Protein AF-A0A2E2WM73-F1 (afdb_monomer_lite)

Sequence (98 aa):
MDSNKQKALTAALSQIEKQFGKGSVMRMGDANVIKDIEAISTGSLSLDIALGIGGLPRGRIVEIYGPESSGKTTLTLQVIAECQKMGGTAAFVDAEHA

Structure (mmCIF, N/CA/C/O backbone):
data_AF-A0A2E2WM73-F1
#
_entry.id   AF-A0A2E2WM73-F1
#
loop_
_atom_site.group_PDB
_atom_site.id
_atom_site.type_symbol
_atom_site.label_atom_id
_atom_site.label_alt_id
_atom_site.label_comp_id
_atom_site.label_asym_id
_atom_site.label_entity_id
_atom_site.label_seq_id
_atom_site.pdbx_PDB_ins_code
_atom_site.Cartn_x
_atom_site.Cartn_y
_atom_site.Cartn_z
_atom_site.occupancy
_atom_site.B_iso_or_equiv
_atom_site.auth_seq_id
_atom_site.auth_comp_id
_atom_site.auth_asym_id
_atom_site.auth_atom_id
_atom_site.pdbx_PDB_model_num
ATOM 1 N N . MET A 1 1 ? -20.516 -5.622 35.032 1.00 56.50 1 MET A N 1
ATOM 2 C CA . MET A 1 1 ? -19.695 -4.421 35.313 1.00 56.50 1 MET A CA 1
ATOM 3 C C . MET A 1 1 ? -20.401 -3.609 36.385 1.00 56.50 1 MET A C 1
ATOM 5 O O . MET A 1 1 ? -21.613 -3.478 36.297 1.00 56.50 1 MET A O 1
ATOM 9 N N . ASP A 1 2 ? -19.682 -3.094 37.385 1.00 85.00 2 ASP A N 1
ATOM 10 C CA . ASP A 1 2 ? -20.265 -2.189 38.387 1.00 85.00 2 ASP A CA 1
ATOM 11 C C . ASP A 1 2 ? -20.863 -0.943 37.721 1.00 85.00 2 ASP A C 1
ATOM 13 O O . ASP A 1 2 ? -20.191 -0.286 36.924 1.00 85.00 2 ASP A O 1
ATOM 17 N N . SER A 1 3 ? -22.087 -0.565 38.097 1.00 87.88 3 SER A N 1
ATOM 18 C CA . SER A 1 3 ? -22.775 0.640 37.594 1.00 87.88 3 SER A CA 1
ATOM 19 C C . SER A 1 3 ? -21.928 1.915 37.746 1.00 87.88 3 SER A C 1
ATOM 21 O O . SER A 1 3 ? -21.865 2.751 36.842 1.00 87.88 3 SER A O 1
ATOM 23 N N . ASN A 1 4 ? -21.171 2.024 38.844 1.00 91.56 4 ASN A N 1
ATOM 24 C CA . ASN A 1 4 ? -20.255 3.145 39.074 1.00 91.56 4 ASN A CA 1
ATOM 25 C C . ASN A 1 4 ? -19.085 3.169 38.079 1.00 91.56 4 ASN A C 1
ATOM 27 O O . ASN A 1 4 ? -18.721 4.240 37.595 1.00 91.56 4 ASN A O 1
ATOM 31 N N . LYS A 1 5 ? -18.536 2.002 37.715 1.00 90.44 5 LYS A N 1
ATOM 32 C CA . LYS A 1 5 ? -17.472 1.903 36.702 1.00 90.44 5 LYS A CA 1
ATOM 33 C C . LYS A 1 5 ? -17.988 2.321 35.329 1.00 90.44 5 LYS A C 1
ATOM 35 O O . LYS A 1 5 ? -17.281 3.009 34.604 1.00 90.44 5 LYS A O 1
ATOM 40 N N . GLN A 1 6 ? -19.227 1.961 34.990 1.00 90.19 6 GLN A N 1
ATOM 41 C CA . GLN A 1 6 ? -19.829 2.338 33.712 1.00 90.19 6 GLN A CA 1
ATOM 42 C C . GLN A 1 6 ? -20.069 3.852 33.610 1.00 90.19 6 GLN A C 1
ATOM 44 O O . GLN A 1 6 ? -19.729 4.446 32.592 1.00 90.19 6 GLN A O 1
ATOM 49 N N . LYS A 1 7 ? -20.565 4.499 34.676 1.00 92.50 7 LYS A N 1
ATOM 50 C CA . LYS A 1 7 ? -20.725 5.965 34.717 1.00 92.50 7 LYS A CA 1
ATOM 51 C C . LYS A 1 7 ? -19.391 6.703 34.599 1.00 92.50 7 LYS A C 1
ATOM 53 O O . LYS A 1 7 ? -19.284 7.633 33.803 1.00 92.50 7 LYS A O 1
ATOM 58 N N . ALA A 1 8 ? -18.381 6.276 35.360 1.00 93.50 8 ALA A N 1
ATOM 59 C CA . ALA A 1 8 ? -17.046 6.868 35.303 1.00 93.50 8 ALA A CA 1
ATOM 60 C C . ALA A 1 8 ? -16.417 6.716 33.908 1.00 93.50 8 ALA A C 1
ATOM 62 O O . ALA A 1 8 ? -15.862 7.674 33.374 1.00 93.50 8 ALA A O 1
ATOM 63 N N . LEU A 1 9 ? -16.573 5.542 33.287 1.00 91.50 9 LEU A N 1
ATOM 64 C CA . LEU A 1 9 ? -16.112 5.283 31.926 1.00 91.50 9 LEU A CA 1
ATOM 65 C C . LEU A 1 9 ? -16.784 6.215 30.909 1.00 91.50 9 LEU A C 1
ATOM 67 O O . LEU A 1 9 ? -16.093 6.840 30.112 1.00 91.50 9 LEU A O 1
ATOM 71 N N . THR A 1 10 ? -18.113 6.353 30.944 1.00 90.44 10 THR A N 1
ATOM 72 C CA . THR A 1 10 ? -18.838 7.245 30.023 1.00 90.44 10 THR A CA 1
ATOM 73 C C . THR A 1 10 ? -18.425 8.709 30.193 1.00 90.44 10 THR A C 1
ATOM 75 O O . THR A 1 10 ? -18.246 9.408 29.196 1.00 90.44 10 THR A O 1
ATOM 78 N N . ALA A 1 11 ? -18.225 9.170 31.432 1.00 94.00 11 ALA A N 1
ATOM 79 C CA . ALA A 1 11 ? -17.761 10.530 31.703 1.00 94.00 11 ALA A CA 1
ATOM 80 C C . ALA A 1 11 ? -16.348 10.780 31.145 1.00 94.00 11 ALA A C 1
ATOM 82 O O . ALA A 1 11 ? -16.124 11.792 30.483 1.00 94.00 11 ALA A O 1
ATOM 83 N N . ALA A 1 12 ? -15.419 9.837 31.347 1.00 94.19 12 ALA A N 1
ATOM 84 C CA . ALA A 1 12 ? -14.056 9.933 30.827 1.00 94.19 12 ALA A CA 1
ATOM 85 C C . ALA A 1 12 ? -14.023 9.952 29.290 1.00 94.19 12 ALA A C 1
ATOM 87 O O . ALA A 1 12 ? -13.344 10.790 28.700 1.00 94.19 12 ALA A O 1
ATOM 88 N N . LEU A 1 13 ? -14.803 9.082 28.636 1.00 91.31 13 LEU A N 1
ATOM 89 C CA . LEU A 1 13 ? -14.913 9.054 27.173 1.00 91.31 13 LEU A CA 1
ATOM 90 C C . LEU A 1 13 ? -15.437 10.388 26.619 1.00 91.31 13 LEU A C 1
ATOM 92 O O . LEU A 1 13 ? -14.855 10.935 25.686 1.00 91.31 13 LEU A O 1
ATOM 96 N N . SER A 1 14 ? -16.480 10.956 27.237 1.00 91.75 14 SER A N 1
ATOM 97 C CA . SER A 1 14 ? -17.026 12.260 26.835 1.00 91.75 14 SER A CA 1
ATOM 98 C C . SER A 1 14 ? -16.029 13.406 27.041 1.00 91.75 14 SER A C 1
ATOM 100 O O . SER A 1 14 ? -15.953 14.323 26.221 1.00 91.75 14 SER A O 1
ATOM 102 N N . GLN A 1 15 ? -15.233 13.354 28.112 1.00 94.75 15 GLN A N 1
ATOM 103 C CA . GLN A 1 15 ? -14.193 14.346 28.367 1.00 94.75 15 GLN A CA 1
ATOM 104 C C . GLN A 1 15 ? -13.090 14.311 27.298 1.00 94.75 15 GLN A C 1
ATOM 106 O O . GLN A 1 15 ? -12.691 15.374 26.821 1.00 94.75 15 GLN A O 1
ATOM 111 N N . ILE A 1 16 ? -12.633 13.119 26.901 1.00 94.94 16 ILE A N 1
ATOM 112 C CA . ILE A 1 16 ? -11.642 12.941 25.827 1.00 94.94 16 ILE A CA 1
ATOM 113 C C . ILE A 1 16 ? -12.191 13.510 24.512 1.00 94.94 16 ILE A C 1
ATOM 115 O O . ILE A 1 16 ? -11.535 14.334 23.877 1.00 94.94 16 ILE A O 1
ATOM 119 N N . GLU A 1 17 ? -13.431 13.171 24.152 1.00 91.62 17 GLU A N 1
ATOM 120 C CA . GLU A 1 17 ? -14.053 13.654 22.913 1.00 91.62 17 GLU A CA 1
ATOM 121 C C . GLU A 1 17 ? -14.215 15.183 22.885 1.00 91.62 17 GLU A C 1
ATOM 123 O O . GLU A 1 17 ? -13.978 15.825 21.862 1.00 91.62 17 GLU A O 1
ATOM 128 N N . LYS A 1 18 ? -14.551 15.798 24.026 1.00 94.75 18 LYS A N 1
ATOM 129 C CA . LYS A 1 18 ? -14.655 17.259 24.145 1.00 94.75 18 LYS A CA 1
ATOM 130 C C . LYS A 1 18 ? -13.303 17.962 23.990 1.00 94.75 18 LYS A C 1
ATOM 132 O O . LYS A 1 18 ? -13.264 19.071 23.465 1.00 94.75 18 LYS A O 1
ATOM 137 N N . GLN A 1 19 ? -12.221 17.359 24.483 1.00 96.56 19 GLN A N 1
ATOM 138 C CA . GLN A 1 19 ? -10.886 17.963 24.448 1.00 96.56 19 GLN A CA 1
ATOM 139 C C . GLN A 1 19 ? -10.185 17.780 23.099 1.00 96.56 19 GLN A C 1
ATOM 141 O O . GLN A 1 19 ? -9.533 18.708 22.629 1.00 96.56 19 GLN A O 1
ATOM 146 N N . PHE A 1 20 ? -10.323 16.607 22.477 1.00 94.56 20 PHE A N 1
ATOM 147 C CA . PHE A 1 20 ? -9.538 16.216 21.298 1.00 94.56 20 PHE A CA 1
ATOM 148 C C . PHE A 1 20 ? -10.372 16.076 20.018 1.00 94.56 20 PHE A C 1
ATOM 150 O O . PHE A 1 20 ? -9.829 15.788 18.954 1.00 94.56 20 PHE A O 1
ATOM 157 N N . GLY A 1 21 ? -11.684 16.305 20.105 1.00 90.75 21 GLY A N 1
ATOM 158 C CA . GLY A 1 21 ? -12.614 16.229 18.985 1.00 90.75 21 GLY A CA 1
ATOM 159 C C . GLY A 1 21 ? -13.292 14.866 18.841 1.00 90.75 21 GLY A C 1
ATOM 160 O O . GLY A 1 21 ? -12.931 13.874 19.485 1.00 90.75 21 GLY A O 1
ATOM 161 N N . LYS A 1 22 ? -14.307 14.832 17.969 1.00 87.38 22 LYS A N 1
ATOM 162 C CA . LYS A 1 22 ? -15.079 13.623 17.657 1.00 87.38 22 LYS A CA 1
ATOM 163 C C . LYS A 1 22 ? -14.176 12.527 17.098 1.00 87.38 22 LYS A C 1
ATOM 165 O O . LYS A 1 22 ? -13.340 12.794 16.241 1.00 87.38 22 LYS A O 1
ATOM 170 N N . GLY A 1 23 ? -14.374 11.295 17.561 1.00 82.56 23 GLY A N 1
ATOM 171 C CA . GLY A 1 23 ? -13.596 10.138 17.103 1.00 82.56 23 GLY A CA 1
ATOM 172 C C . GLY A 1 23 ? -12.192 10.016 17.709 1.00 82.56 23 GLY A C 1
ATOM 173 O O . GLY A 1 23 ? -11.446 9.127 17.316 1.00 82.56 23 GLY A O 1
ATOM 174 N N . SER A 1 24 ? -11.830 10.854 18.685 1.00 88.75 24 SER A N 1
ATOM 175 C CA . SER A 1 24 ? -10.576 10.714 19.448 1.00 88.75 24 SER A CA 1
ATOM 176 C C . SER A 1 24 ? -10.541 9.466 20.339 1.00 88.75 24 SER A C 1
ATOM 178 O O . SER A 1 24 ? -9.468 8.956 20.656 1.00 88.75 24 SER A O 1
ATOM 180 N N . VAL A 1 25 ? -11.710 8.943 20.721 1.00 87.38 25 VAL A N 1
ATOM 181 C CA . VAL A 1 25 ? -11.870 7.654 21.396 1.00 87.38 25 VAL A CA 1
ATOM 182 C C . VAL A 1 25 ? -13.194 7.013 20.987 1.00 87.38 25 VAL A C 1
ATOM 184 O O . VAL A 1 25 ? -14.208 7.689 20.835 1.00 87.38 25 VAL A O 1
ATOM 187 N N . MET A 1 26 ? -13.184 5.699 20.789 1.00 84.19 26 MET A N 1
ATOM 188 C CA . MET A 1 26 ? -14.342 4.917 20.350 1.00 84.19 26 MET A CA 1
ATOM 189 C C . MET A 1 26 ? -14.151 3.451 20.732 1.00 84.19 26 MET A C 1
ATOM 191 O O . MET A 1 26 ? -13.062 3.045 21.151 1.00 84.19 26 MET A O 1
ATOM 195 N N . ARG A 1 27 ? -15.188 2.628 20.571 1.00 83.69 27 ARG A N 1
ATOM 196 C CA . ARG A 1 27 ? -15.024 1.181 20.713 1.00 83.69 27 ARG A CA 1
ATOM 197 C C . ARG A 1 27 ? -14.502 0.607 19.405 1.00 83.69 27 ARG A C 1
ATOM 199 O O . ARG A 1 27 ? -14.995 0.939 18.337 1.00 83.69 27 ARG A O 1
ATOM 206 N N . MET A 1 28 ? -13.553 -0.319 19.499 1.00 75.19 28 MET A N 1
ATOM 207 C CA . MET A 1 28 ? -12.962 -0.982 18.329 1.00 75.19 28 MET A CA 1
ATOM 208 C C . MET A 1 28 ? -14.003 -1.699 17.448 1.00 75.19 28 MET A C 1
ATOM 210 O O . MET A 1 28 ? -13.803 -1.823 16.252 1.00 75.19 28 MET A O 1
ATOM 214 N N . GLY A 1 29 ? -15.116 -2.167 18.023 1.00 74.38 29 GLY A N 1
ATOM 215 C CA . GLY A 1 29 ? -16.186 -2.842 17.280 1.00 74.38 29 GLY A CA 1
ATOM 216 C C . GLY A 1 29 ? -17.245 -1.916 16.677 1.00 74.38 29 GLY A C 1
ATOM 217 O O . GLY A 1 29 ? -18.194 -2.419 16.079 1.00 74.38 29 GLY A O 1
ATOM 218 N N . ASP A 1 30 ? -17.136 -0.594 16.846 1.00 76.50 30 ASP A N 1
ATOM 219 C CA . ASP A 1 30 ? -18.085 0.342 16.241 1.00 76.50 30 ASP A CA 1
ATOM 220 C C . ASP A 1 30 ? -17.841 0.396 14.722 1.00 76.50 30 ASP A C 1
ATOM 222 O O . ASP A 1 30 ? -17.016 1.159 14.216 1.00 76.50 30 ASP A O 1
ATOM 226 N N . ALA A 1 31 ? -18.589 -0.438 13.992 1.00 58.16 31 ALA A N 1
ATOM 227 C CA . ALA A 1 31 ? -18.492 -0.654 12.543 1.00 58.16 31 ALA A CA 1
ATOM 228 C C . ALA A 1 31 ? -18.623 0.626 11.694 1.00 58.16 31 ALA A C 1
ATOM 230 O O . ALA A 1 31 ? -18.221 0.651 10.537 1.00 58.16 31 ALA A O 1
ATOM 231 N N . ASN A 1 32 ? -19.153 1.709 12.269 1.00 61.88 32 ASN A N 1
ATOM 232 C CA . ASN A 1 32 ? -19.272 2.997 11.589 1.00 61.88 32 ASN A CA 1
ATOM 233 C C . ASN A 1 32 ? -17.937 3.750 11.452 1.00 61.88 32 ASN A C 1
ATOM 235 O O . ASN A 1 32 ? -17.891 4.730 10.708 1.00 61.88 32 ASN A O 1
ATOM 239 N N . VAL A 1 33 ? -16.873 3.345 12.163 1.00 57.56 33 VAL A N 1
ATOM 240 C CA . VAL A 1 33 ? -15.598 4.087 12.165 1.00 57.56 33 VAL A CA 1
ATOM 241 C C . VAL A 1 33 ? -14.432 3.314 11.554 1.00 57.56 33 VAL A C 1
ATOM 243 O O . VAL A 1 33 ? -13.594 3.917 10.884 1.00 57.56 33 VAL A O 1
ATOM 246 N N . ILE A 1 34 ? -14.390 1.989 11.709 1.00 60.06 34 ILE A N 1
ATOM 247 C CA . ILE A 1 34 ? -13.400 1.158 11.015 1.00 60.06 34 ILE A CA 1
ATOM 248 C C . ILE A 1 34 ? -13.978 0.778 9.655 1.00 60.06 34 ILE A C 1
ATOM 250 O O . ILE A 1 34 ? -14.677 -0.221 9.523 1.00 60.06 34 ILE A O 1
ATOM 254 N N . LYS A 1 35 ? -13.705 1.603 8.642 1.00 60.09 35 LYS A N 1
ATOM 255 C CA . LYS A 1 35 ? -13.894 1.186 7.250 1.00 60.09 35 LYS A CA 1
ATOM 256 C C . LYS A 1 35 ? -12.956 0.015 6.957 1.00 60.09 35 LYS A C 1
ATOM 258 O O . LYS A 1 35 ? -11.849 -0.029 7.503 1.00 60.09 35 LYS A O 1
ATOM 263 N N . ASP A 1 36 ? -13.395 -0.901 6.097 1.00 69.56 36 ASP A N 1
ATOM 264 C CA . ASP A 1 36 ? -12.532 -1.946 5.549 1.00 69.56 36 ASP A CA 1
ATOM 265 C C . ASP A 1 36 ? -11.212 -1.334 5.064 1.00 69.56 36 ASP A C 1
ATOM 267 O O . ASP A 1 36 ? -11.177 -0.204 4.564 1.00 69.56 36 ASP A O 1
ATOM 271 N N . ILE A 1 37 ? -10.107 -2.056 5.264 1.00 81.50 37 ILE A N 1
ATOM 272 C CA . ILE A 1 37 ? -8.786 -1.582 4.851 1.00 81.50 37 ILE A CA 1
ATOM 273 C C . ILE A 1 37 ? -8.791 -1.477 3.325 1.00 81.50 37 ILE A C 1
ATOM 275 O O . ILE A 1 37 ? -8.720 -2.486 2.630 1.00 81.50 37 ILE A O 1
ATOM 279 N N . GLU A 1 38 ? -8.877 -0.251 2.810 1.00 91.19 38 GLU A N 1
ATOM 280 C CA . GLU A 1 38 ? -8.747 0.007 1.380 1.00 91.19 38 GLU A CA 1
ATOM 281 C C . GLU A 1 38 ? -7.367 -0.450 0.891 1.00 91.19 38 GLU A C 1
ATOM 283 O O . GLU A 1 38 ? -6.351 -0.192 1.546 1.00 91.19 38 GLU A O 1
ATOM 288 N N . ALA A 1 39 ? -7.322 -1.078 -0.283 1.00 95.38 39 ALA A N 1
ATOM 289 C CA . ALA A 1 39 ? -6.093 -1.543 -0.913 1.00 95.38 39 ALA A CA 1
ATOM 290 C C . ALA A 1 39 ? -5.904 -0.919 -2.305 1.00 95.38 39 ALA A C 1
ATOM 292 O O . ALA A 1 39 ? -6.875 -0.594 -2.988 1.00 95.38 39 ALA A O 1
ATOM 293 N N . ILE A 1 40 ? -4.646 -0.747 -2.716 1.00 97.69 40 ILE A N 1
ATOM 294 C CA . ILE A 1 40 ? -4.245 -0.350 -4.073 1.00 97.69 40 ILE A CA 1
ATOM 295 C C . ILE A 1 40 ? -3.598 -1.568 -4.732 1.00 97.69 40 ILE A C 1
ATOM 297 O O . ILE A 1 40 ? -2.666 -2.135 -4.158 1.00 97.69 40 ILE A O 1
ATOM 301 N N . SER A 1 41 ? -4.074 -1.962 -5.917 1.00 98.25 41 SER A N 1
ATOM 302 C CA . SER A 1 41 ? -3.492 -3.083 -6.667 1.00 98.25 41 SER A CA 1
ATOM 303 C C . SER A 1 41 ? -1.993 -2.878 -6.888 1.00 98.25 41 SER A C 1
ATOM 305 O O . SER A 1 41 ? -1.517 -1.766 -7.124 1.00 98.25 41 SER A O 1
ATOM 307 N N . THR A 1 42 ? -1.240 -3.970 -6.831 1.00 98.38 42 THR A N 1
ATOM 308 C CA . THR A 1 42 ? 0.191 -3.977 -7.144 1.00 98.38 42 THR A CA 1
ATOM 309 C C . THR A 1 42 ? 0.483 -3.930 -8.647 1.00 98.38 42 THR A C 1
ATOM 311 O O . THR A 1 42 ? 1.645 -3.855 -9.040 1.00 98.38 42 THR A O 1
ATOM 314 N N . GLY A 1 43 ? -0.549 -4.016 -9.497 1.00 97.94 43 GLY A N 1
ATOM 315 C CA . GLY A 1 43 ? -0.417 -4.255 -10.937 1.00 97.94 43 GLY A CA 1
ATOM 316 C C . GLY A 1 43 ? -0.109 -5.719 -11.283 1.00 97.94 43 GLY A C 1
ATOM 317 O O . GLY A 1 43 ? -0.011 -6.072 -12.457 1.00 97.94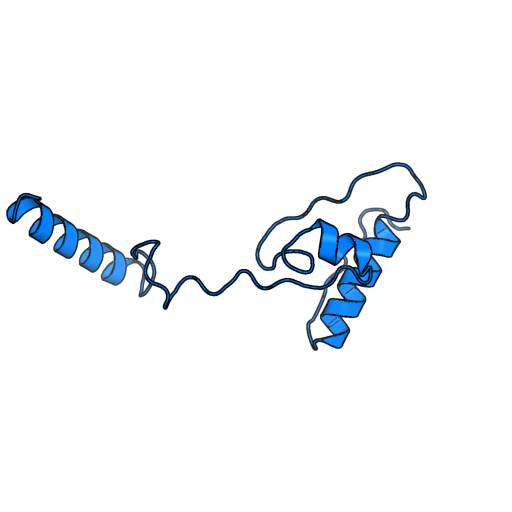 43 GLY A O 1
ATOM 318 N N . SER A 1 44 ? 0.016 -6.591 -10.275 1.00 98.25 44 SER A N 1
ATOM 319 C CA . SER A 1 44 ? 0.229 -8.030 -10.422 1.00 98.25 44 SER A CA 1
ATOM 320 C C . SER A 1 44 ? -0.896 -8.806 -9.741 1.00 98.25 44 SER A C 1
ATOM 322 O O . SER A 1 44 ? -0.967 -8.886 -8.515 1.00 98.25 44 SER A O 1
ATOM 324 N N . LEU A 1 45 ? -1.752 -9.447 -10.544 1.00 97.69 45 LEU A N 1
ATOM 325 C CA . LEU A 1 45 ? -2.897 -10.211 -10.038 1.00 97.69 45 LEU A CA 1
ATOM 326 C C . LEU A 1 45 ? -2.482 -11.310 -9.047 1.00 97.69 45 LEU A C 1
ATOM 328 O O . LEU A 1 45 ? -3.153 -11.530 -8.042 1.00 97.69 45 LEU A O 1
ATOM 332 N N . SER A 1 46 ? -1.374 -12.005 -9.313 1.00 98.31 46 SER A N 1
ATOM 333 C CA . SER A 1 46 ? -0.895 -13.073 -8.431 1.00 98.31 46 SER A CA 1
ATOM 334 C C . SER A 1 46 ? -0.445 -12.540 -7.072 1.00 98.31 46 SER A C 1
ATOM 336 O O . SER A 1 46 ? -0.700 -13.182 -6.054 1.00 98.31 46 SER A O 1
ATOM 338 N N . LEU A 1 47 ? 0.183 -11.362 -7.042 1.00 98.19 47 LEU A N 1
ATOM 339 C CA . LEU A 1 47 ? 0.622 -10.731 -5.803 1.00 98.19 47 LEU A CA 1
ATOM 340 C C . LEU A 1 47 ? -0.566 -10.180 -5.008 1.00 98.19 47 LEU A C 1
ATOM 342 O O . LEU A 1 47 ? -0.630 -10.383 -3.799 1.00 98.19 47 LEU A O 1
ATOM 346 N N . ASP A 1 48 ? -1.544 -9.570 -5.677 1.00 97.94 48 ASP A N 1
ATOM 347 C CA . ASP A 1 48 ? -2.764 -9.067 -5.033 1.00 97.94 48 ASP A CA 1
ATOM 348 C C . ASP A 1 48 ? -3.559 -10.189 -4.351 1.00 97.94 48 ASP A C 1
ATOM 350 O O . ASP A 1 48 ? -4.038 -10.023 -3.226 1.00 97.94 48 ASP A O 1
ATOM 354 N N . ILE A 1 49 ? -3.645 -11.356 -5.003 1.00 97.75 49 ILE A N 1
ATOM 355 C CA . ILE A 1 49 ? -4.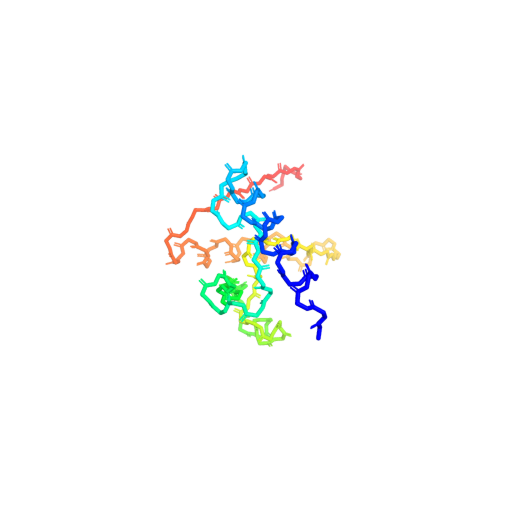241 -12.565 -4.422 1.00 97.75 49 ILE A CA 1
ATOM 356 C C . ILE A 1 49 ? -3.416 -13.048 -3.224 1.00 97.75 49 ILE A C 1
ATOM 358 O O . ILE A 1 49 ? -3.985 -13.344 -2.175 1.00 97.75 49 ILE A O 1
ATOM 362 N N . ALA A 1 50 ? -2.088 -13.112 -3.355 1.00 98.12 50 ALA A N 1
ATOM 363 C CA . ALA A 1 50 ? -1.206 -13.575 -2.282 1.00 98.12 50 ALA A CA 1
ATOM 364 C C . ALA A 1 50 ? -1.270 -12.683 -1.029 1.00 98.12 50 ALA A C 1
ATOM 366 O O . ALA A 1 50 ? -1.149 -13.184 0.088 1.00 98.12 50 ALA A O 1
ATOM 367 N N . LEU A 1 51 ? -1.499 -11.377 -1.199 1.00 97.00 51 LEU A N 1
ATOM 368 C CA . LEU A 1 51 ? -1.688 -10.424 -0.102 1.00 97.00 51 LEU A CA 1
ATOM 369 C C . LEU A 1 51 ? -3.046 -10.582 0.607 1.00 97.00 51 LEU A C 1
ATOM 371 O O . LEU A 1 51 ? -3.223 -10.059 1.706 1.00 97.00 51 LEU A O 1
ATOM 375 N N . GLY A 1 52 ? -4.014 -11.276 0.000 1.00 95.31 52 GLY A N 1
ATOM 376 C CA . GLY A 1 52 ? -5.311 -11.622 0.599 1.00 95.31 52 GLY A CA 1
ATOM 377 C C . GLY A 1 52 ? -6.309 -10.467 0.736 1.00 95.31 52 GLY A C 1
ATOM 378 O O . GLY A 1 52 ? -7.498 -10.713 0.920 1.00 95.31 52 GLY A O 1
ATOM 379 N N . ILE A 1 53 ? -5.849 -9.222 0.610 1.00 94.56 53 ILE A N 1
ATOM 380 C CA . ILE A 1 53 ? -6.677 -8.006 0.664 1.00 94.56 53 ILE A CA 1
ATOM 381 C C . ILE A 1 53 ? -6.797 -7.305 -0.698 1.00 94.56 53 ILE A C 1
ATOM 383 O O . ILE A 1 53 ? -7.365 -6.221 -0.781 1.00 94.56 53 ILE A O 1
ATOM 387 N N . GLY A 1 54 ? -6.250 -7.905 -1.762 1.00 95.19 54 GLY A N 1
ATOM 388 C CA . GLY A 1 54 ? -6.338 -7.373 -3.124 1.00 95.19 54 GLY A CA 1
ATOM 389 C C . GLY A 1 54 ? -5.331 -6.268 -3.462 1.00 95.19 54 GLY A C 1
ATOM 390 O O . GLY A 1 54 ? -5.539 -5.551 -4.436 1.00 95.19 54 GLY A O 1
ATOM 391 N N . GLY A 1 55 ? -4.259 -6.109 -2.680 1.00 97.44 55 GLY A N 1
ATOM 392 C CA . GLY A 1 55 ? -3.194 -5.143 -2.963 1.00 97.44 55 GLY A CA 1
ATOM 393 C C . GLY A 1 55 ? -2.494 -4.607 -1.713 1.00 97.44 55 GLY A C 1
ATOM 394 O O . GLY A 1 55 ? -2.556 -5.208 -0.639 1.00 97.44 55 GLY A O 1
ATOM 395 N N . LEU A 1 56 ? -1.822 -3.462 -1.847 1.00 98.00 56 LEU A N 1
ATOM 396 C CA . LEU A 1 56 ? -1.140 -2.782 -0.745 1.00 98.00 56 LEU A CA 1
ATOM 397 C C . LEU A 1 56 ? -2.128 -1.958 0.101 1.00 98.00 56 LEU A C 1
ATOM 399 O O . LEU A 1 56 ? -2.899 -1.181 -0.467 1.00 98.00 56 LEU A O 1
ATOM 403 N N . PRO A 1 57 ? -2.098 -2.057 1.444 1.00 96.56 57 PRO A N 1
ATOM 404 C CA . PRO A 1 57 ? -3.056 -1.377 2.314 1.00 96.56 57 PRO A CA 1
ATOM 405 C C . PRO A 1 57 ? -2.808 0.136 2.393 1.00 96.56 57 PRO A C 1
ATOM 407 O O . PRO A 1 57 ? -1.701 0.590 2.692 1.00 96.56 57 PRO A O 1
ATOM 410 N N . ARG A 1 58 ? -3.860 0.938 2.207 1.00 93.44 58 ARG A N 1
ATOM 411 C CA . ARG A 1 58 ? -3.803 2.399 2.351 1.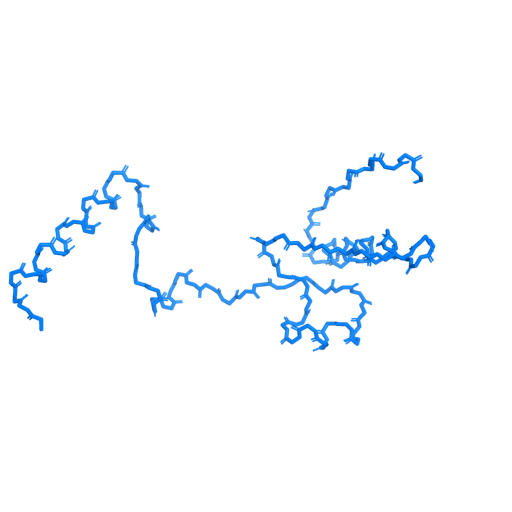00 93.44 58 ARG A CA 1
ATOM 412 C C . ARG A 1 58 ? -3.619 2.811 3.813 1.00 93.44 58 ARG A C 1
ATOM 414 O O . ARG A 1 58 ? -4.124 2.173 4.734 1.00 93.44 58 ARG A O 1
ATOM 421 N N . GLY A 1 59 ? -2.903 3.918 4.025 1.00 92.19 59 GLY A N 1
ATOM 422 C CA . GLY A 1 59 ? -2.637 4.457 5.365 1.00 92.19 59 GLY A CA 1
ATOM 423 C C . GLY A 1 59 ? -1.656 3.619 6.193 1.00 92.19 59 GLY A C 1
ATOM 424 O O . GLY A 1 59 ? -1.621 3.749 7.415 1.00 92.19 59 GLY A O 1
ATOM 425 N N . ARG A 1 60 ? -0.880 2.743 5.545 1.00 95.31 60 ARG A N 1
ATOM 426 C CA . ARG A 1 60 ? 0.132 1.879 6.164 1.00 95.31 60 ARG A CA 1
ATOM 427 C C . ARG A 1 60 ? 1.471 2.026 5.448 1.00 95.31 60 ARG A C 1
ATOM 429 O O . ARG A 1 60 ? 1.533 2.517 4.326 1.00 95.31 60 ARG A O 1
ATOM 436 N N . ILE A 1 61 ? 2.530 1.588 6.121 1.00 97.12 61 ILE A N 1
ATOM 437 C CA . ILE A 1 61 ? 3.880 1.514 5.562 1.00 97.12 61 ILE A CA 1
ATOM 438 C C . ILE A 1 61 ? 4.078 0.106 4.997 1.00 97.12 61 ILE A C 1
ATOM 440 O O . ILE A 1 61 ? 3.721 -0.875 5.651 1.00 97.12 61 ILE A O 1
ATOM 444 N N . VAL A 1 62 ? 4.635 0.023 3.791 1.00 97.69 62 VAL A N 1
ATOM 445 C CA . VAL A 1 62 ? 4.994 -1.226 3.111 1.00 97.69 62 VAL A CA 1
ATOM 446 C C . VAL A 1 62 ? 6.466 -1.149 2.727 1.00 97.69 62 VAL A C 1
ATOM 448 O O . VAL A 1 62 ? 6.915 -0.126 2.216 1.00 97.69 62 VAL A O 1
ATOM 451 N N . GLU A 1 63 ? 7.203 -2.231 2.958 1.00 98.31 63 GLU A N 1
ATOM 452 C CA . GLU A 1 63 ? 8.603 -2.370 2.562 1.00 98.31 63 GLU A CA 1
ATOM 453 C C . GLU A 1 63 ? 8.724 -3.412 1.444 1.00 98.31 63 GLU A C 1
ATOM 455 O O . GLU A 1 63 ? 8.224 -4.530 1.570 1.00 98.31 63 GLU A O 1
ATOM 460 N N . ILE A 1 64 ? 9.393 -3.043 0.348 1.00 97.62 64 ILE A N 1
ATOM 461 C CA . ILE A 1 64 ? 9.731 -3.940 -0.762 1.00 97.62 64 ILE A CA 1
ATOM 462 C C . ILE A 1 64 ? 11.255 -3.990 -0.849 1.00 97.62 64 ILE A C 1
ATOM 464 O O . ILE A 1 64 ? 11.890 -3.017 -1.252 1.00 97.62 64 ILE A O 1
ATOM 468 N N . TYR A 1 65 ? 11.847 -5.128 -0.494 1.00 97.56 65 TYR A N 1
ATOM 469 C CA . TYR A 1 65 ? 13.292 -5.340 -0.545 1.00 97.56 65 TYR A CA 1
ATOM 470 C C . TYR A 1 65 ? 13.643 -6.517 -1.458 1.00 97.56 65 TYR A C 1
ATOM 472 O O . TYR A 1 65 ? 12.812 -7.368 -1.773 1.00 97.56 65 TYR A O 1
ATOM 480 N N . GLY A 1 66 ? 14.893 -6.560 -1.909 1.00 97.50 66 GLY A N 1
ATOM 481 C CA . GLY A 1 66 ? 15.392 -7.628 -2.765 1.00 97.50 66 GLY A CA 1
ATOM 482 C C . GLY A 1 66 ? 16.670 -7.247 -3.514 1.00 97.50 66 GLY A C 1
ATOM 483 O O . GLY A 1 66 ? 17.097 -6.087 -3.439 1.00 97.50 66 GLY A O 1
ATOM 484 N N . PRO A 1 67 ? 17.268 -8.207 -4.245 1.00 97.44 67 PRO A N 1
ATOM 485 C CA . PRO A 1 67 ? 18.526 -8.018 -4.967 1.00 97.44 67 PRO A CA 1
ATOM 486 C C . PRO A 1 67 ? 18.518 -6.838 -5.948 1.00 97.44 67 PRO A C 1
ATOM 488 O O . PRO A 1 67 ? 17.468 -6.306 -6.321 1.00 97.44 67 PRO A O 1
ATOM 491 N N . GLU A 1 68 ? 19.699 -6.423 -6.396 1.00 95.56 68 GLU A N 1
ATOM 492 C CA . GLU A 1 68 ? 19.820 -5.485 -7.513 1.00 95.56 68 GLU A CA 1
ATOM 493 C C . GLU A 1 68 ? 19.101 -6.035 -8.754 1.00 95.56 68 GLU A C 1
ATOM 495 O O . GLU A 1 68 ? 19.074 -7.245 -8.984 1.00 95.56 68 GLU A O 1
ATOM 500 N N . SER A 1 69 ? 18.473 -5.152 -9.535 1.00 94.94 69 SER A N 1
ATOM 501 C CA . SER A 1 69 ? 17.722 -5.524 -10.743 1.00 94.94 69 SER A CA 1
ATOM 502 C C . SER A 1 69 ? 16.551 -6.501 -10.527 1.00 94.94 69 SER A C 1
ATOM 504 O O . SER A 1 69 ? 15.997 -7.019 -11.492 1.00 94.94 69 SER A O 1
ATOM 506 N N . SER A 1 70 ? 16.092 -6.712 -9.286 1.00 97.06 70 SER A N 1
ATOM 507 C CA . SER A 1 70 ? 14.929 -7.570 -8.994 1.00 97.06 70 SER A CA 1
ATOM 508 C C . SER A 1 70 ? 13.569 -6.947 -9.343 1.00 97.06 70 SER A C 1
ATOM 510 O O . SER A 1 70 ? 12.538 -7.593 -9.173 1.00 97.06 70 SER A O 1
ATOM 512 N N . GLY A 1 71 ? 13.548 -5.691 -9.802 1.00 96.88 71 GLY A N 1
ATOM 513 C CA . GLY A 1 71 ? 12.322 -4.989 -10.189 1.00 96.88 71 GLY A CA 1
ATOM 514 C C . GLY A 1 71 ? 11.608 -4.242 -9.058 1.00 96.88 71 GLY A C 1
ATOM 515 O O . GLY A 1 71 ? 10.433 -3.932 -9.213 1.00 96.88 71 GLY A O 1
ATOM 516 N N . LYS A 1 72 ? 12.287 -3.916 -7.945 1.00 97.44 72 LYS A N 1
ATOM 517 C CA . LYS A 1 72 ? 11.713 -3.129 -6.828 1.00 97.44 72 LYS A CA 1
ATOM 518 C C . LYS A 1 72 ? 11.066 -1.826 -7.312 1.00 97.44 72 LYS A C 1
ATOM 520 O O . LYS A 1 72 ? 9.871 -1.624 -7.125 1.00 97.44 72 LYS A O 1
ATOM 525 N N . THR A 1 73 ? 11.841 -0.987 -8.001 1.00 97.06 73 THR A N 1
ATOM 526 C CA . THR A 1 73 ? 11.368 0.285 -8.565 1.00 97.06 73 THR A CA 1
ATOM 527 C C . THR A 1 73 ? 10.270 0.061 -9.598 1.00 97.06 73 THR A C 1
ATOM 529 O O . THR A 1 73 ? 9.260 0.756 -9.575 1.00 97.06 73 THR A O 1
ATOM 532 N N . THR A 1 74 ? 10.401 -0.966 -10.444 1.00 97.56 74 THR A N 1
ATOM 533 C CA . THR A 1 74 ? 9.370 -1.338 -11.422 1.00 97.56 74 THR A CA 1
ATOM 534 C C . THR A 1 74 ? 8.037 -1.664 -10.751 1.00 97.56 74 THR A C 1
ATOM 536 O O . THR A 1 74 ? 7.010 -1.135 -11.165 1.00 97.56 74 THR A O 1
ATOM 539 N N . LEU A 1 75 ? 8.041 -2.489 -9.700 1.00 98.31 75 LEU A N 1
ATOM 540 C CA . LEU A 1 75 ? 6.840 -2.836 -8.940 1.00 98.31 75 LEU A CA 1
ATOM 541 C C . LEU A 1 75 ? 6.228 -1.598 -8.274 1.00 98.31 75 LEU A C 1
ATOM 543 O O . LEU A 1 75 ? 5.024 -1.380 -8.380 1.00 98.31 75 LEU A O 1
ATOM 547 N N . THR A 1 76 ? 7.050 -0.745 -7.658 1.00 98.19 76 THR A N 1
ATOM 548 C CA . THR A 1 76 ? 6.592 0.523 -7.069 1.00 98.19 76 THR A CA 1
ATOM 549 C C . THR A 1 76 ? 5.933 1.428 -8.112 1.00 98.19 76 THR A C 1
ATOM 551 O O . THR A 1 76 ? 4.873 1.996 -7.856 1.00 98.19 76 THR A O 1
ATOM 554 N N . LEU A 1 77 ? 6.510 1.535 -9.311 1.00 98.12 77 LEU A N 1
ATOM 555 C CA . LEU A 1 77 ? 5.935 2.323 -10.402 1.00 98.12 77 LEU A CA 1
ATOM 556 C C . LEU A 1 77 ? 4.627 1.715 -10.938 1.00 98.12 77 LEU A C 1
ATOM 558 O O . LEU A 1 77 ? 3.726 2.469 -11.299 1.00 98.12 77 LEU A O 1
ATOM 562 N N . GLN A 1 78 ? 4.472 0.385 -10.944 1.00 98.62 78 GLN A N 1
ATOM 563 C CA . GLN A 1 78 ? 3.193 -0.260 -11.283 1.00 98.62 78 GLN A CA 1
ATOM 564 C C . GLN A 1 78 ? 2.106 0.047 -10.247 1.00 98.62 78 GLN A C 1
ATOM 566 O O . GLN A 1 78 ? 1.005 0.440 -10.625 1.00 98.62 78 GLN A O 1
ATOM 571 N N . VAL A 1 79 ? 2.423 -0.023 -8.950 1.00 98.50 79 VAL A N 1
ATOM 572 C CA . VAL A 1 79 ? 1.502 0.397 -7.875 1.00 98.50 79 VAL A CA 1
ATOM 573 C C . VAL A 1 79 ? 1.089 1.864 -8.058 1.00 98.50 79 VAL A C 1
ATOM 575 O O . VAL A 1 79 ? -0.082 2.214 -7.905 1.00 98.50 79 VAL A O 1
ATOM 578 N N . ILE A 1 80 ? 2.039 2.740 -8.407 1.00 98.50 80 ILE A N 1
ATOM 579 C CA . ILE A 1 80 ? 1.757 4.153 -8.698 1.00 98.50 80 ILE A CA 1
ATOM 580 C C . ILE A 1 80 ? 0.813 4.289 -9.894 1.00 98.50 80 ILE A C 1
ATOM 582 O O . ILE A 1 80 ? -0.140 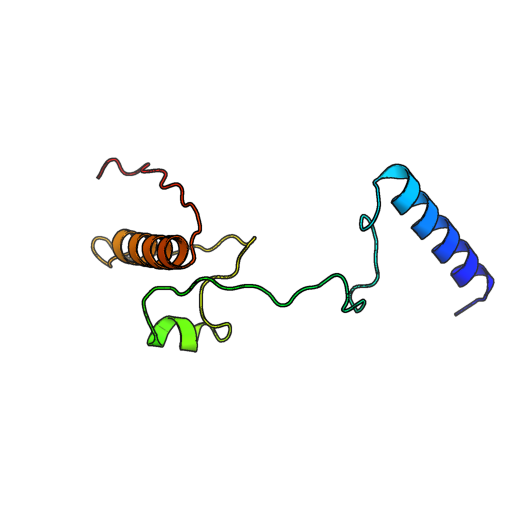5.064 -9.819 1.00 98.50 80 ILE A O 1
ATOM 586 N N . ALA A 1 81 ? 1.034 3.526 -10.965 1.00 98.69 81 ALA A N 1
ATOM 587 C CA . ALA A 1 81 ? 0.158 3.532 -12.128 1.00 98.69 81 ALA A CA 1
ATOM 588 C C . ALA A 1 81 ? -1.270 3.078 -11.770 1.00 98.69 81 ALA A C 1
ATOM 590 O O . ALA A 1 81 ? -2.229 3.718 -12.197 1.00 98.69 81 ALA A O 1
ATOM 591 N N . GLU A 1 82 ? -1.436 2.037 -10.948 1.00 98.50 82 GLU A N 1
ATOM 592 C CA . GLU A 1 82 ? -2.754 1.603 -10.455 1.00 98.50 82 GLU A CA 1
ATOM 593 C C . GLU A 1 82 ? -3.427 2.671 -9.579 1.00 98.50 82 GLU A C 1
ATOM 595 O O . GLU A 1 82 ? -4.607 2.975 -9.765 1.00 98.50 82 GLU A O 1
ATOM 600 N N . CYS A 1 83 ? -2.671 3.333 -8.696 1.00 98.25 83 CYS A N 1
ATOM 601 C CA . CYS A 1 83 ? -3.165 4.479 -7.927 1.00 98.25 83 CYS A CA 1
ATOM 602 C C . CYS A 1 83 ? -3.674 5.604 -8.849 1.00 98.25 83 CYS A C 1
ATOM 604 O O . CYS A 1 83 ? -4.778 6.118 -8.656 1.00 98.25 83 CYS A O 1
ATOM 606 N N . GLN A 1 84 ? -2.906 5.952 -9.886 1.00 98.50 84 GLN A N 1
ATOM 607 C CA . GLN A 1 84 ? -3.272 6.982 -10.864 1.00 98.50 84 GLN A CA 1
ATOM 608 C C . GLN A 1 84 ? -4.495 6.591 -11.703 1.00 98.50 84 GLN A C 1
ATOM 610 O O . GLN A 1 84 ? -5.360 7.434 -11.940 1.00 98.50 84 GLN A O 1
ATOM 615 N N . LYS A 1 85 ? -4.624 5.320 -12.109 1.00 98.12 85 LYS A N 1
ATOM 616 C CA . LYS A 1 85 ? -5.813 4.809 -12.820 1.00 98.12 85 LYS A CA 1
ATOM 617 C C . LYS A 1 85 ? -7.094 4.978 -12.003 1.00 98.12 85 LYS A C 1
ATOM 619 O O . LYS A 1 85 ? -8.146 5.254 -12.572 1.00 98.12 85 LYS A O 1
ATOM 624 N N . MET A 1 86 ? -7.004 4.863 -10.679 1.00 96.25 86 MET A N 1
ATOM 625 C CA . MET A 1 86 ? -8.113 5.110 -9.749 1.00 96.25 86 MET A CA 1
ATOM 626 C C . MET A 1 86 ? -8.356 6.609 -9.470 1.00 96.25 86 MET A C 1
ATOM 628 O O . MET A 1 86 ? -9.185 6.948 -8.627 1.00 96.25 86 MET A O 1
ATOM 632 N N . GLY A 1 87 ? -7.639 7.513 -10.149 1.00 97.31 87 GLY A N 1
ATOM 633 C CA . GLY A 1 87 ? -7.722 8.964 -9.951 1.00 97.31 87 GLY A CA 1
ATOM 634 C C . GLY A 1 87 ? -6.931 9.482 -8.745 1.00 97.31 87 GLY A C 1
ATOM 635 O O . GLY A 1 87 ? -7.139 10.618 -8.320 1.00 97.31 87 GLY A O 1
ATOM 636 N N . GLY A 1 88 ? -6.053 8.660 -8.164 1.00 96.94 88 GLY A N 1
ATOM 637 C CA . GLY A 1 88 ? -5.176 9.046 -7.064 1.00 96.94 88 GLY A CA 1
ATOM 638 C C . GLY A 1 88 ? -3.926 9.799 -7.524 1.00 96.94 88 GLY A C 1
ATOM 639 O O . GLY A 1 88 ? -3.489 9.701 -8.670 1.00 96.94 88 GLY A O 1
ATOM 640 N N . THR A 1 89 ? -3.311 10.522 -6.592 1.00 98.12 89 THR A N 1
ATOM 641 C CA . THR A 1 89 ? -2.029 11.207 -6.802 1.00 98.12 89 THR A CA 1
ATOM 642 C C . THR A 1 89 ? -0.933 10.471 -6.047 1.00 98.12 89 THR A C 1
ATOM 644 O O . THR A 1 89 ? -1.106 10.129 -4.877 1.00 98.12 89 THR A O 1
ATOM 647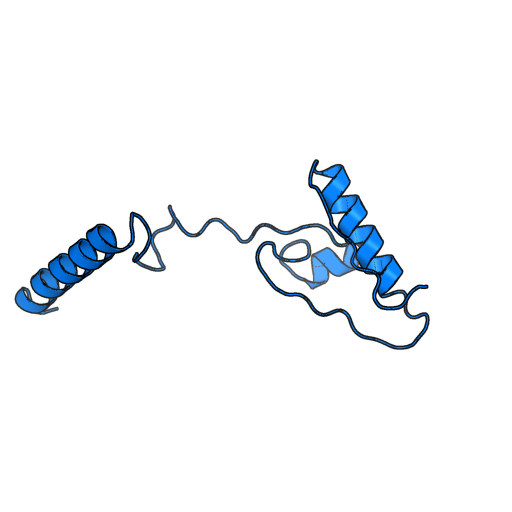 N N . ALA A 1 90 ? 0.209 10.262 -6.697 1.00 97.88 90 ALA A N 1
ATOM 648 C CA . ALA A 1 90 ? 1.392 9.664 -6.093 1.00 97.88 90 ALA A CA 1
ATOM 649 C C . ALA A 1 90 ? 2.560 10.655 -6.079 1.00 97.88 90 ALA A C 1
ATOM 651 O O . ALA A 1 90 ? 2.665 11.517 -6.951 1.00 97.88 90 ALA A O 1
ATOM 652 N N . ALA A 1 91 ? 3.452 10.489 -5.107 1.00 97.75 91 ALA A N 1
ATOM 653 C CA . ALA A 1 91 ? 4.749 11.145 -5.065 1.00 97.75 91 ALA A CA 1
ATOM 654 C C . ALA A 1 91 ? 5.832 10.065 -5.087 1.00 97.75 91 ALA A C 1
ATOM 656 O O . ALA A 1 91 ? 5.723 9.070 -4.369 1.00 97.75 91 ALA A O 1
ATOM 657 N N . PHE A 1 92 ? 6.863 10.265 -5.902 1.00 96.94 92 PHE A N 1
ATOM 658 C CA . PHE A 1 92 ? 8.031 9.395 -5.949 1.00 96.94 92 PHE A CA 1
ATOM 659 C C . PHE A 1 92 ? 9.241 10.196 -5.476 1.00 96.94 92 PHE A C 1
ATOM 661 O O . PHE A 1 92 ? 9.545 11.246 -6.039 1.00 96.94 92 PHE A O 1
ATOM 668 N N . VAL A 1 93 ? 9.888 9.728 -4.411 1.00 96.62 93 VAL A N 1
ATOM 669 C CA . VAL A 1 93 ? 11.107 10.340 -3.876 1.00 96.62 93 VAL A CA 1
ATOM 670 C C . VAL A 1 93 ? 12.273 9.480 -4.331 1.00 96.62 93 VAL A C 1
ATOM 672 O O . VAL A 1 93 ? 12.554 8.446 -3.728 1.00 96.62 93 VAL A O 1
ATOM 675 N N . ASP A 1 94 ? 12.916 9.895 -5.418 1.00 95.25 94 ASP A N 1
ATOM 676 C CA . ASP A 1 94 ? 14.091 9.207 -5.936 1.00 95.25 94 ASP A CA 1
ATOM 677 C C . ASP A 1 94 ? 15.335 9.584 -5.119 1.00 95.25 94 ASP A C 1
ATOM 679 O O . ASP A 1 94 ? 15.975 10.608 -5.351 1.00 95.25 94 ASP A O 1
ATOM 683 N N . ALA A 1 95 ? 15.641 8.768 -4.111 1.00 91.19 95 ALA A N 1
ATOM 684 C CA . ALA A 1 95 ? 16.881 8.883 -3.351 1.00 91.19 95 ALA A CA 1
ATOM 685 C C . ALA A 1 95 ? 18.066 8.194 -4.054 1.00 91.19 95 ALA A C 1
ATOM 687 O O . ALA A 1 95 ? 19.214 8.534 -3.767 1.00 91.19 95 ALA A O 1
ATOM 688 N N . GLU A 1 96 ? 17.802 7.250 -4.966 1.00 83.81 96 GLU A N 1
ATOM 689 C CA . GLU A 1 96 ? 18.830 6.475 -5.673 1.00 83.81 9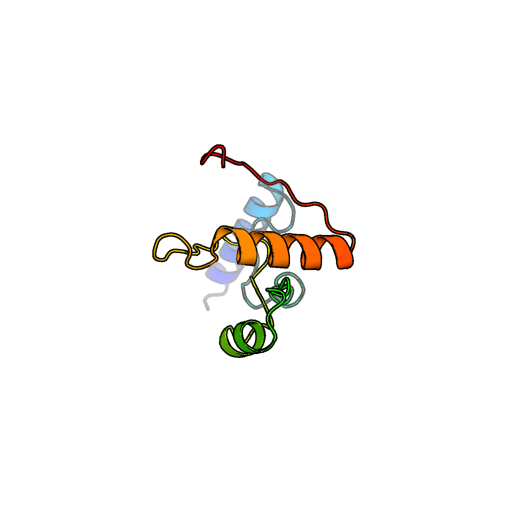6 GLU A CA 1
ATOM 690 C C . GLU A 1 96 ? 19.416 7.244 -6.872 1.00 83.81 96 GLU A C 1
ATOM 692 O O . GLU A 1 96 ? 20.519 6.916 -7.304 1.00 83.81 96 GLU A O 1
ATOM 697 N N . HIS A 1 97 ? 18.750 8.319 -7.322 1.00 79.94 97 HIS A N 1
ATOM 698 C CA . HIS A 1 97 ? 19.156 9.168 -8.452 1.00 79.94 97 HIS A CA 1
ATOM 699 C C . HIS A 1 97 ? 19.398 8.345 -9.729 1.00 79.94 97 HIS A C 1
ATOM 701 O O . HIS A 1 97 ? 20.419 8.528 -10.402 1.00 79.94 97 HIS A O 1
ATOM 707 N N . ALA A 1 98 ? 18.491 7.410 -10.025 1.00 59.97 98 ALA A N 1
ATOM 708 C CA . ALA A 1 98 ? 18.677 6.350 -11.019 1.00 59.97 98 ALA A CA 1
ATOM 709 C C . ALA A 1 98 ? 17.559 6.296 -12.068 1.00 59.97 98 ALA A C 1
ATOM 711 O O . ALA A 1 98 ? 16.371 6.457 -11.708 1.00 59.97 98 ALA A O 1
#

pLDDT: mean 91.2, std 10.69, range [56.5, 98.69]

Secondary structure (DSSP, 8-state):
--HHHHHHHHHHHHHHHHHH-TTSS--TT-TTT-----EE--S-HHHHHHTSSSSEETTS------STTSSHHHHHHHHHHHHHHTT-------SS--

Radius of gyration: 20.73 Å; chains: 1; bounding box: 43×32×52 Å

Foldseek 3Di:
DDPVVVVVVVVVVVVQCVVPHPPSDDDPPPCVPDDDFDAQALLDQVVLVVVVPRHHTPPDDDDDDDDPPPCSVVSVVSSQVSCVVVVHDDDDDPPVVD